Protein AF-A0A4S1FJW4-F1 (afdb_monomer_lite)

Radius of gyration: 19.99 Å; chains: 1; bounding box: 38×35×55 Å

Structure (mmCIF, N/CA/C/O backbone):
data_AF-A0A4S1FJW4-F1
#
_entry.id   AF-A0A4S1FJW4-F1
#
loop_
_atom_site.group_PDB
_atom_site.id
_atom_site.type_symbol
_atom_site.label_atom_id
_atom_site.label_alt_id
_atom_site.label_comp_id
_atom_site.label_asym_id
_atom_site.label_entity_id
_atom_site.label_seq_id
_atom_site.pdbx_PDB_ins_code
_atom_site.Cartn_x
_atom_site.Cartn_y
_atom_site.Cartn_z
_atom_site.occupancy
_atom_site.B_iso_or_equiv
_atom_site.auth_seq_id
_atom_site.auth_comp_id
_atom_site.auth_asym_id
_atom_site.auth_atom_id
_atom_site.pdbx_PDB_model_num
ATOM 1 N N . GLY A 1 1 ? 19.553 -17.875 -21.634 1.00 71.88 1 GLY A N 1
ATOM 2 C CA . GLY A 1 1 ? 18.703 -16.697 -21.380 1.00 71.88 1 GLY A CA 1
ATOM 3 C C .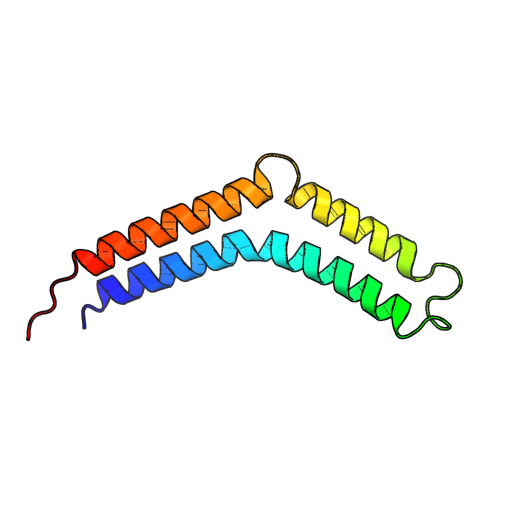 GLY A 1 1 ? 19.591 -15.487 -21.207 1.00 71.88 1 GLY A C 1
ATOM 4 O O . GLY A 1 1 ? 20.722 -15.659 -20.769 1.00 71.88 1 GLY A O 1
ATOM 5 N N . ASP A 1 2 ? 19.113 -14.304 -21.581 1.00 86.06 2 ASP A N 1
ATOM 6 C CA . ASP A 1 2 ? 19.852 -13.047 -21.416 1.00 86.06 2 ASP A CA 1
ATOM 7 C C . ASP A 1 2 ? 19.833 -12.618 -19.935 1.00 86.06 2 ASP A C 1
ATOM 9 O O . ASP A 1 2 ? 18.831 -12.130 -19.414 1.00 86.06 2 ASP A O 1
ATOM 13 N N . GLU A 1 3 ? 20.931 -12.892 -19.229 1.00 89.50 3 GLU A N 1
ATOM 14 C CA . GLU A 1 3 ? 21.070 -12.648 -17.788 1.00 89.50 3 GLU A CA 1
ATOM 15 C C . GLU A 1 3 ? 20.999 -11.144 -17.424 1.00 89.50 3 GLU A C 1
ATOM 17 O O . GLU A 1 3 ? 20.229 -10.801 -16.520 1.00 89.50 3 GLU A O 1
ATOM 22 N N . PRO A 1 4 ? 21.702 -10.223 -18.124 1.00 89.69 4 PRO A N 1
ATOM 23 C CA . PRO A 1 4 ? 21.528 -8.778 -17.932 1.00 89.69 4 PRO A CA 1
ATOM 24 C C . PRO A 1 4 ? 20.089 -8.282 -18.110 1.00 89.69 4 PRO A C 1
ATOM 26 O O . PRO A 1 4 ? 19.619 -7.458 -17.315 1.00 89.69 4 PRO A O 1
ATOM 29 N N . PHE A 1 5 ? 19.381 -8.785 -19.125 1.00 87.69 5 PHE A N 1
ATOM 30 C CA . PHE A 1 5 ? 17.972 -8.460 -19.339 1.00 87.69 5 PHE A CA 1
ATOM 31 C C . PHE A 1 5 ? 17.125 -8.892 -18.138 1.00 87.69 5 PHE A C 1
ATOM 33 O O . PHE A 1 5 ? 16.410 -8.078 -17.553 1.00 87.69 5 PHE A O 1
ATOM 40 N N . CYS A 1 6 ? 17.264 -10.150 -17.709 1.00 88.44 6 CYS A N 1
ATOM 41 C CA . CYS A 1 6 ? 16.529 -10.695 -16.567 1.00 88.44 6 CYS A CA 1
ATOM 42 C C . CYS A 1 6 ? 16.780 -9.907 -15.273 1.00 88.44 6 CYS A C 1
ATOM 44 O O . CYS A 1 6 ? 15.846 -9.658 -14.512 1.00 88.44 6 CYS A O 1
ATOM 46 N N . GLN A 1 7 ? 18.024 -9.503 -15.007 1.00 92.50 7 GLN A N 1
ATOM 47 C CA . GLN A 1 7 ? 18.352 -8.688 -13.833 1.00 92.50 7 GLN A CA 1
ATOM 48 C C . GLN A 1 7 ? 17.686 -7.311 -13.898 1.00 92.50 7 GLN A C 1
ATOM 50 O O . GLN A 1 7 ? 17.096 -6.870 -12.912 1.00 92.50 7 GLN A O 1
ATOM 55 N N . THR A 1 8 ? 17.732 -6.665 -15.063 1.00 88.69 8 THR A N 1
ATOM 56 C CA . THR A 1 8 ? 17.136 -5.339 -15.273 1.00 88.69 8 THR A CA 1
ATOM 57 C C . THR A 1 8 ? 15.618 -5.370 -15.095 1.00 88.69 8 THR A C 1
ATOM 59 O O . THR A 1 8 ? 15.066 -4.546 -14.363 1.00 88.69 8 THR A O 1
ATOM 62 N N . GLU A 1 9 ? 14.941 -6.356 -15.687 1.00 89.94 9 GLU A N 1
ATOM 63 C CA . GLU A 1 9 ? 13.494 -6.527 -15.518 1.00 89.94 9 GLU A CA 1
ATOM 64 C C . GLU A 1 9 ? 13.125 -6.843 -14.063 1.00 89.94 9 GLU A C 1
ATOM 66 O O . GLU A 1 9 ? 12.184 -6.264 -13.522 1.00 89.94 9 GLU A O 1
ATOM 71 N N . ASN A 1 10 ? 13.900 -7.689 -13.379 1.00 91.62 10 ASN A N 1
ATOM 72 C CA . ASN A 1 10 ? 13.675 -7.984 -11.963 1.00 91.62 10 ASN A CA 1
ATOM 73 C C . ASN A 1 10 ? 13.788 -6.740 -11.072 1.00 91.62 10 ASN A C 1
ATOM 75 O O . ASN A 1 10 ? 12.981 -6.572 -10.156 1.00 91.62 10 ASN A O 1
ATOM 79 N N . GLU A 1 11 ? 14.753 -5.856 -11.326 1.00 91.19 11 GLU A N 1
ATOM 80 C CA . GLU A 1 11 ? 14.847 -4.587 -10.599 1.00 91.19 11 GLU A CA 1
ATOM 81 C C . GLU A 1 11 ? 13.667 -3.659 -10.906 1.00 91.19 11 GLU A C 1
ATOM 83 O O . GLU A 1 11 ? 13.118 -3.048 -9.986 1.00 91.19 11 GLU A O 1
ATOM 88 N N . CYS A 1 12 ? 13.198 -3.619 -12.156 1.00 88.25 12 CYS A N 1
ATOM 89 C CA . CYS A 1 12 ? 11.987 -2.883 -12.520 1.00 88.25 12 CYS A CA 1
ATOM 90 C C . CYS A 1 12 ? 10.769 -3.372 -11.714 1.00 88.25 12 CYS A C 1
ATOM 92 O O . CYS A 1 12 ? 10.066 -2.570 -11.093 1.00 88.25 12 CYS A O 1
ATOM 94 N N . TYR A 1 13 ? 10.564 -4.689 -11.609 1.00 89.00 13 TYR A N 1
ATOM 95 C CA . TYR A 1 13 ? 9.467 -5.255 -10.815 1.00 89.00 13 TYR A CA 1
ATOM 96 C C . TYR A 1 13 ? 9.575 -4.936 -9.320 1.00 89.00 13 TYR A C 1
ATOM 98 O O . TYR A 1 13 ? 8.558 -4.665 -8.669 1.00 89.00 13 TYR A O 1
ATOM 106 N N . LYS A 1 14 ? 10.790 -4.925 -8.759 1.00 91.00 14 LYS A N 1
ATOM 107 C CA . LYS A 1 14 ? 11.014 -4.513 -7.364 1.00 91.00 14 LYS A CA 1
ATOM 108 C C . LYS A 1 14 ? 10.649 -3.048 -7.148 1.00 91.00 14 LYS A C 1
ATOM 110 O O . LYS A 1 14 ? 9.985 -2.733 -6.163 1.00 91.00 14 LYS A O 1
ATOM 115 N N . GLN A 1 15 ? 11.028 -2.166 -8.072 1.00 87.38 15 GLN A N 1
ATOM 116 C CA . GLN A 1 15 ? 10.697 -0.741 -8.006 1.00 87.38 15 GLN A CA 1
ATOM 117 C C . GLN A 1 15 ? 9.185 -0.507 -8.086 1.00 87.38 15 GLN A C 1
ATOM 119 O O . GLN A 1 15 ? 8.633 0.203 -7.247 1.00 87.38 15 GLN A O 1
ATOM 124 N N . VAL A 1 16 ? 8.496 -1.166 -9.023 1.00 87.44 16 VAL A N 1
ATOM 125 C CA . VAL A 1 16 ? 7.027 -1.119 -9.127 1.00 87.44 16 VAL A CA 1
ATOM 126 C C . VAL A 1 16 ? 6.367 -1.600 -7.834 1.00 87.44 16 VAL A C 1
ATOM 128 O O . VAL A 1 16 ? 5.456 -0.955 -7.315 1.00 87.44 16 VAL A O 1
ATOM 131 N N . SER A 1 17 ? 6.861 -2.704 -7.273 1.00 88.31 17 SER A N 1
ATOM 132 C CA . SER A 1 17 ? 6.354 -3.239 -6.007 1.00 88.31 17 SER A CA 1
ATOM 133 C C . SER A 1 17 ? 6.542 -2.248 -4.857 1.00 88.31 17 SER A C 1
ATOM 135 O O . SER A 1 17 ? 5.623 -2.049 -4.065 1.00 88.31 17 SER A O 1
ATOM 137 N N . ALA A 1 18 ? 7.699 -1.586 -4.785 1.00 88.06 18 ALA A N 1
ATOM 138 C CA . ALA A 1 18 ? 7.993 -0.590 -3.761 1.00 88.06 18 ALA A CA 1
ATOM 139 C C . ALA A 1 18 ? 7.091 0.652 -3.870 1.00 88.06 18 ALA A C 1
ATOM 141 O O . ALA A 1 18 ? 6.617 1.145 -2.847 1.00 88.06 18 ALA A O 1
ATOM 142 N N . LEU A 1 19 ? 6.800 1.119 -5.091 1.00 84.38 19 LEU A N 1
ATOM 143 C CA . LEU A 1 19 ? 5.893 2.251 -5.329 1.00 84.38 19 LEU A CA 1
ATOM 144 C C . LEU A 1 19 ? 4.480 1.980 -4.797 1.00 84.38 19 LEU A C 1
ATOM 146 O O . LEU A 1 19 ? 3.851 2.862 -4.215 1.00 84.38 19 LEU A O 1
ATOM 150 N N . LEU A 1 20 ? 3.986 0.755 -4.976 1.00 88.00 20 LEU A N 1
ATOM 151 C CA . LEU A 1 20 ? 2.629 0.373 -4.583 1.00 88.00 20 LEU A CA 1
ATOM 152 C C . LEU A 1 20 ? 2.518 -0.073 -3.119 1.00 88.00 20 LEU A C 1
ATOM 154 O O . LEU A 1 20 ? 1.413 -0.088 -2.571 1.00 88.00 20 LEU A O 1
ATOM 158 N N . ALA A 1 21 ? 3.632 -0.443 -2.481 1.00 89.56 21 ALA A N 1
ATOM 159 C CA . ALA A 1 21 ? 3.636 -1.022 -1.140 1.00 89.56 21 ALA A CA 1
ATOM 16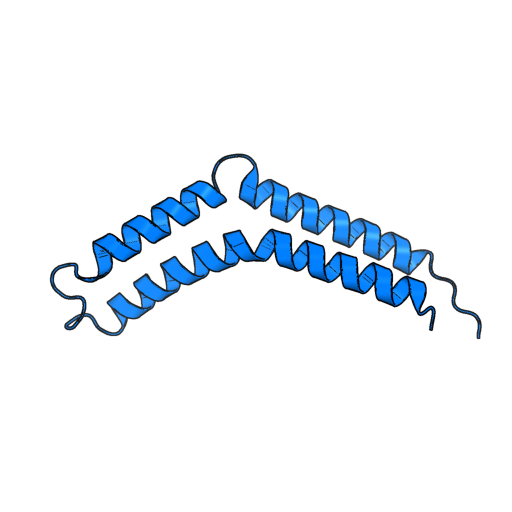0 C C . ALA A 1 21 ? 3.015 -0.087 -0.094 1.00 89.56 21 ALA A C 1
ATOM 162 O O . ALA A 1 21 ? 2.115 -0.506 0.628 1.00 89.56 21 ALA A O 1
ATOM 163 N N . GLY A 1 22 ? 3.433 1.182 -0.059 1.00 88.25 22 GLY A N 1
ATOM 164 C CA . GLY A 1 22 ? 2.972 2.148 0.946 1.00 88.25 22 GLY A CA 1
ATOM 165 C C . GLY A 1 22 ? 1.450 2.365 0.944 1.00 88.25 22 GLY A C 1
ATOM 166 O O . GLY A 1 22 ? 0.811 2.159 1.977 1.00 88.25 22 GLY A O 1
ATOM 167 N N . PRO A 1 23 ? 0.833 2.744 -0.190 1.00 87.75 23 PRO A N 1
ATOM 168 C CA . PRO A 1 23 ? -0.619 2.920 -0.261 1.00 87.75 23 PRO A CA 1
ATOM 169 C C . PRO A 1 23 ? -1.417 1.632 0.007 1.00 87.75 23 PRO A C 1
ATOM 171 O O . PRO A 1 23 ? -2.458 1.660 0.673 1.00 87.75 23 PRO A O 1
ATOM 174 N N . ARG A 1 24 ? -0.917 0.482 -0.471 1.00 90.88 24 ARG A N 1
ATOM 175 C CA . ARG A 1 24 ? -1.554 -0.820 -0.235 1.00 90.88 24 ARG A CA 1
ATOM 176 C C . ARG A 1 24 ? -1.527 -1.197 1.243 1.00 90.88 24 ARG A C 1
ATOM 178 O O . ARG A 1 24 ? -2.542 -1.641 1.773 1.00 90.88 24 ARG A O 1
ATOM 185 N N . GLU A 1 25 ? -0.390 -1.007 1.902 1.00 94.00 25 GLU A N 1
ATOM 186 C CA . GLU A 1 25 ? -0.227 -1.256 3.333 1.00 94.00 25 GLU A CA 1
ATOM 187 C C . GLU A 1 25 ? -1.152 -0.359 4.158 1.00 94.00 25 GLU A C 1
ATOM 189 O O . GLU A 1 25 ? -1.882 -0.857 5.013 1.00 94.00 25 GLU A O 1
ATOM 194 N N . ALA A 1 26 ? -1.192 0.943 3.863 1.00 93.50 26 ALA A N 1
ATOM 195 C CA . ALA A 1 26 ? -2.044 1.883 4.585 1.00 93.50 26 ALA A CA 1
ATOM 196 C C . ALA A 1 26 ? -3.528 1.492 4.520 1.00 93.50 26 ALA A C 1
ATOM 198 O O . ALA A 1 26 ? -4.227 1.536 5.531 1.00 93.50 26 ALA A O 1
ATOM 199 N N . THR A 1 27 ? -3.988 1.036 3.353 1.00 93.19 27 THR A N 1
ATOM 200 C CA . THR A 1 27 ? -5.350 0.516 3.183 1.00 93.19 27 THR A CA 1
ATOM 201 C C . THR A 1 27 ? -5.567 -0.786 3.951 1.00 93.19 27 THR A C 1
ATOM 203 O O . THR A 1 27 ? -6.534 -0.902 4.704 1.00 93.19 27 THR A O 1
ATOM 206 N N . ALA A 1 28 ? -4.637 -1.737 3.840 1.00 96.38 28 ALA A N 1
ATOM 207 C CA . ALA A 1 28 ? -4.737 -3.021 4.527 1.00 96.38 28 ALA A CA 1
ATOM 208 C C . ALA A 1 28 ? -4.765 -2.879 6.060 1.00 96.38 28 ALA A C 1
ATOM 210 O O . ALA A 1 28 ? -5.440 -3.658 6.736 1.00 96.38 28 ALA A O 1
ATOM 211 N N . LEU A 1 29 ? -4.057 -1.896 6.624 1.00 97.38 29 LEU A N 1
ATOM 212 C CA . LEU A 1 29 ? -4.052 -1.626 8.063 1.00 97.38 29 LEU A CA 1
ATOM 213 C C . LEU A 1 29 ? -5.410 -1.113 8.559 1.00 97.38 29 LEU A C 1
ATOM 215 O O . LEU A 1 29 ? -5.904 -1.621 9.566 1.00 97.38 29 LEU A O 1
ATOM 219 N N . VAL A 1 30 ? -6.040 -0.176 7.840 1.00 97.50 30 VAL A N 1
ATOM 220 C CA . VAL A 1 30 ? -7.398 0.305 8.164 1.00 97.50 30 VAL A CA 1
ATOM 221 C C . VAL A 1 30 ? -8.390 -0.858 8.130 1.00 97.50 30 VAL A C 1
ATOM 223 O O . VAL A 1 30 ? -9.078 -1.113 9.116 1.00 97.50 30 VAL A O 1
ATOM 226 N N . GLU A 1 31 ? -8.390 -1.638 7.045 1.00 97.94 31 GLU A N 1
ATOM 227 C CA . GLU A 1 31 ? -9.266 -2.808 6.908 1.00 97.94 31 GLU A CA 1
ATOM 228 C C . GLU A 1 31 ? -9.026 -3.863 7.993 1.00 97.94 31 GLU A C 1
ATOM 230 O O . GLU A 1 31 ? -9.944 -4.583 8.384 1.00 97.94 31 GLU A O 1
ATOM 235 N N . THR A 1 32 ? -7.785 -4.005 8.460 1.00 97.56 32 THR A N 1
ATOM 236 C CA . THR A 1 32 ? -7.436 -4.963 9.514 1.00 97.56 32 THR A CA 1
ATOM 237 C C . THR A 1 32 ? -7.982 -4.520 10.864 1.00 97.56 32 THR A C 1
ATOM 239 O O . THR A 1 32 ? -8.531 -5.355 11.579 1.00 97.56 32 THR A O 1
ATOM 242 N N . VAL A 1 33 ? -7.890 -3.230 11.201 1.00 96.81 33 VAL A N 1
ATOM 243 C CA . VAL A 1 33 ? -8.501 -2.693 12.426 1.00 96.81 33 VAL A CA 1
ATOM 244 C C . VAL A 1 33 ? -10.022 -2.808 12.369 1.00 96.81 33 VAL A C 1
ATOM 246 O O . VAL A 1 33 ? -10.621 -3.276 13.336 1.00 96.81 33 VAL A O 1
ATOM 249 N N . ASP A 1 34 ? -10.635 -2.494 11.227 1.00 96.56 34 ASP A N 1
ATOM 250 C CA . ASP A 1 34 ? -12.082 -2.643 11.032 1.00 96.56 34 ASP A CA 1
ATOM 251 C C . ASP A 1 34 ? -12.517 -4.111 11.190 1.00 96.56 34 ASP A C 1
ATOM 253 O O . ASP A 1 34 ? -13.478 -4.416 11.897 1.00 96.56 34 ASP A O 1
ATOM 257 N N . ARG A 1 35 ? -11.776 -5.058 10.597 1.00 96.75 35 ARG A N 1
ATOM 258 C CA . ARG A 1 35 ? -12.025 -6.498 10.785 1.00 96.75 35 ARG A CA 1
ATOM 259 C C . ARG A 1 35 ? -11.831 -6.943 12.234 1.00 96.75 35 ARG A C 1
ATOM 261 O O . ARG A 1 35 ? -12.611 -7.766 12.705 1.00 96.75 35 ARG A O 1
ATOM 268 N N . LEU A 1 36 ? -10.827 -6.417 12.936 1.00 95.62 36 LEU A N 1
ATOM 269 C CA . LEU A 1 36 ? -10.562 -6.750 14.336 1.00 95.62 36 LEU A CA 1
ATOM 270 C C . LEU A 1 36 ? -11.696 -6.267 15.249 1.00 95.62 36 LEU A C 1
ATOM 272 O O . LEU A 1 36 ? -12.196 -7.055 16.047 1.00 95.62 36 LEU A O 1
ATOM 276 N N . ALA A 1 37 ? -12.138 -5.016 15.095 1.00 95.38 37 ALA A N 1
ATOM 277 C CA . ALA A 1 37 ? -13.260 -4.463 15.852 1.00 95.38 37 ALA A CA 1
ATOM 278 C C . ALA A 1 37 ? -14.547 -5.275 15.627 1.00 95.38 37 ALA A C 1
ATOM 280 O O . ALA A 1 37 ? -15.262 -5.601 16.571 1.00 95.38 37 ALA A O 1
ATOM 281 N N . ASN A 1 38 ? -14.801 -5.678 14.378 1.00 94.94 38 ASN A N 1
ATOM 282 C CA . ASN A 1 38 ? -15.961 -6.500 14.035 1.00 94.94 38 ASN A CA 1
ATOM 283 C C . ASN A 1 38 ? -15.885 -7.927 14.604 1.00 94.94 38 ASN A C 1
ATOM 285 O O . ASN A 1 38 ? -16.912 -8.496 14.966 1.00 94.94 38 ASN A O 1
ATOM 289 N N . ALA A 1 39 ? -14.690 -8.520 14.671 1.00 96.75 39 ALA A N 1
ATOM 290 C CA . ALA A 1 39 ? -14.498 -9.877 15.183 1.00 96.75 39 ALA A CA 1
ATOM 291 C C . ALA A 1 39 ? -14.526 -9.957 16.720 1.00 96.75 39 ALA A C 1
ATOM 293 O O . ALA A 1 39 ? -14.844 -11.013 17.265 1.00 96.75 39 ALA A O 1
ATOM 294 N N . PHE A 1 40 ? -14.205 -8.859 17.411 1.00 94.69 40 PHE A N 1
ATOM 295 C CA . PHE A 1 40 ? -14.047 -8.808 18.868 1.00 94.69 40 PHE A CA 1
ATOM 296 C C . PHE A 1 40 ? -14.794 -7.613 19.493 1.00 94.69 40 PHE A C 1
ATOM 298 O O . PHE A 1 40 ? -14.173 -6.769 20.145 1.00 94.69 40 PHE A O 1
ATOM 305 N N . PRO A 1 41 ? -16.127 -7.524 19.321 1.00 92.94 41 PRO A N 1
ATOM 306 C CA . PRO A 1 41 ? -16.902 -6.333 19.673 1.00 92.94 41 PRO A CA 1
ATOM 307 C C . PRO A 1 41 ? -16.913 -6.022 21.176 1.00 92.94 41 PRO A C 1
ATOM 309 O O . PRO A 1 41 ? -16.999 -4.858 21.558 1.00 92.94 41 PRO A O 1
ATOM 312 N N . GLU A 1 42 ? -16.807 -7.037 22.038 1.00 93.19 42 GLU A N 1
ATOM 313 C CA . GLU A 1 42 ? -16.720 -6.851 23.493 1.00 93.19 42 GLU A CA 1
ATOM 314 C C . GLU A 1 42 ? -15.363 -6.268 23.905 1.00 93.19 42 GLU A C 1
ATOM 316 O O . GLU A 1 42 ? -15.283 -5.437 24.806 1.00 93.19 42 GLU A O 1
ATOM 321 N N . GLN A 1 43 ? -14.291 -6.684 23.229 1.00 90.62 43 GLN A N 1
ATOM 322 C CA . GLN A 1 43 ? -12.921 -6.257 23.510 1.00 90.62 43 GLN A CA 1
ATOM 323 C C . GLN A 1 43 ? -12.617 -4.884 22.902 1.00 90.62 43 GLN A C 1
ATOM 325 O O . GLN A 1 43 ? -11.797 -4.145 23.440 1.00 90.62 43 GLN A O 1
ATOM 330 N N . SER A 1 44 ? -13.283 -4.527 21.802 1.00 86.44 44 SER A N 1
ATOM 331 C CA . SER A 1 44 ? -13.241 -3.184 21.217 1.00 86.44 44 SER A CA 1
ATOM 332 C C . SER A 1 44 ? -14.336 -2.255 21.752 1.00 86.44 44 SER A C 1
ATOM 334 O O . SER A 1 44 ? -14.468 -1.126 21.271 1.00 86.44 44 SER A O 1
ATOM 336 N N . ALA A 1 45 ? -15.137 -2.704 22.724 1.00 78.94 45 ALA A N 1
ATOM 337 C CA . ALA A 1 45 ? -16.206 -1.904 23.306 1.00 78.94 45 ALA A CA 1
ATOM 338 C C . ALA A 1 45 ? -15.661 -0.596 23.902 1.00 78.94 45 ALA A C 1
ATOM 340 O O . ALA A 1 45 ? -14.547 -0.531 24.422 1.00 78.94 45 ALA A O 1
ATOM 341 N N . GLY A 1 46 ? -16.459 0.469 23.820 1.00 84.81 46 GLY A N 1
ATOM 342 C CA . GLY A 1 46 ? -16.060 1.791 24.310 1.00 84.81 46 GLY A CA 1
ATOM 343 C C . GLY A 1 46 ? -15.045 2.523 23.425 1.00 84.81 46 GLY A C 1
ATOM 344 O O . GLY A 1 46 ? -14.447 3.488 23.890 1.00 84.81 46 GLY A O 1
ATOM 345 N N . GLY A 1 47 ? -14.850 2.086 22.175 1.00 86.31 47 GLY A N 1
ATOM 346 C CA . GLY A 1 47 ? -14.028 2.807 21.197 1.00 86.31 47 GLY A CA 1
ATOM 347 C C . GLY A 1 47 ? -12.522 2.617 21.381 1.00 86.31 47 GLY A C 1
ATOM 348 O O . GLY A 1 47 ? -11.729 3.447 20.945 1.00 86.31 47 GLY A O 1
ATOM 349 N N . GLY A 1 48 ? -12.089 1.526 22.025 1.00 89.12 48 GLY A N 1
ATOM 350 C CA . GLY A 1 48 ? -10.670 1.279 22.324 1.00 89.12 48 GLY A CA 1
ATOM 351 C C . GLY A 1 48 ? -9.747 1.233 21.094 1.00 89.12 48 GLY A C 1
ATOM 352 O O . GLY A 1 48 ? -8.539 1.421 21.227 1.00 89.12 48 GLY A O 1
ATOM 353 N N . LEU A 1 49 ? -10.304 1.018 19.897 1.00 93.69 49 LEU A N 1
ATOM 354 C CA . LEU A 1 49 ? -9.573 1.024 18.626 1.00 93.69 49 LEU A CA 1
ATOM 355 C C . LEU A 1 49 ? -9.734 2.327 17.826 1.00 93.69 49 LEU A C 1
ATOM 357 O O . LEU A 1 49 ? -9.004 2.514 16.852 1.00 93.69 49 LEU A O 1
ATOM 361 N N . ASP A 1 50 ? -10.620 3.239 18.230 1.00 94.38 50 ASP A N 1
ATOM 362 C CA . ASP A 1 50 ? -11.006 4.405 17.425 1.00 94.38 50 ASP A CA 1
ATOM 363 C C . ASP A 1 50 ? -9.814 5.333 17.177 1.00 94.38 50 ASP A C 1
ATOM 365 O O . ASP A 1 50 ? -9.522 5.685 16.039 1.00 94.38 50 ASP A O 1
ATOM 369 N N . ALA A 1 51 ? -9.027 5.629 18.215 1.00 95.06 51 ALA A N 1
ATOM 370 C CA . ALA A 1 51 ? -7.839 6.474 18.077 1.00 95.06 51 ALA A CA 1
ATOM 371 C C . ALA A 1 51 ? -6.778 5.869 17.134 1.00 95.06 51 ALA A C 1
ATOM 373 O O . ALA A 1 51 ? -6.096 6.592 16.403 1.00 95.06 51 ALA A O 1
ATOM 374 N N . VAL A 1 52 ? -6.633 4.539 17.136 1.00 95.56 52 VAL A N 1
ATOM 375 C CA . VAL A 1 52 ? -5.720 3.832 16.224 1.00 95.56 52 VAL A CA 1
ATOM 376 C C . VAL A 1 52 ? -6.259 3.905 14.801 1.00 95.56 52 VAL A C 1
ATOM 378 O O . VAL A 1 52 ? -5.518 4.246 13.878 1.00 95.56 52 VAL A O 1
ATOM 381 N N . ARG A 1 53 ? -7.555 3.635 14.628 1.00 96.81 53 ARG A N 1
ATOM 382 C CA . ARG A 1 53 ? -8.245 3.713 13.344 1.00 96.81 53 ARG A CA 1
ATOM 383 C C . ARG A 1 53 ? -8.127 5.107 12.733 1.00 96.81 53 ARG A C 1
ATOM 385 O O . ARG A 1 53 ? -7.701 5.220 11.589 1.00 96.81 53 ARG A O 1
ATOM 392 N N . ASP A 1 54 ? -8.420 6.154 13.495 1.00 97.56 54 ASP A N 1
ATOM 393 C CA . ASP A 1 54 ? -8.349 7.544 13.040 1.00 97.56 54 ASP A CA 1
ATOM 394 C C . ASP A 1 54 ? -6.939 7.912 12.578 1.00 97.56 54 ASP A C 1
ATOM 396 O O . ASP A 1 54 ? -6.757 8.557 11.542 1.00 97.56 54 ASP A O 1
ATOM 400 N N . ARG A 1 55 ? -5.912 7.444 13.298 1.00 97.25 55 ARG A N 1
ATOM 401 C CA . ARG A 1 55 ? -4.522 7.671 12.899 1.00 97.25 55 ARG A CA 1
ATOM 402 C C . ARG A 1 55 ? -4.167 6.949 11.599 1.00 97.25 55 ARG A C 1
ATOM 404 O O . ARG A 1 55 ? -3.464 7.525 10.768 1.00 97.25 55 ARG A O 1
ATOM 411 N N . LEU A 1 56 ? -4.642 5.717 11.414 1.00 97.25 56 LEU A N 1
ATOM 412 C CA . LEU A 1 56 ? -4.434 4.949 10.183 1.00 97.25 56 LEU A CA 1
ATOM 413 C C . LEU A 1 56 ? -5.180 5.564 8.995 1.00 97.25 56 LEU A C 1
ATOM 415 O O . LEU A 1 56 ? -4.606 5.671 7.915 1.00 97.25 56 LEU A O 1
ATOM 419 N N . VAL A 1 57 ? -6.411 6.035 9.202 1.00 96.56 57 VAL A N 1
ATOM 420 C CA . VAL A 1 57 ? -7.206 6.742 8.188 1.00 96.56 57 VAL A CA 1
ATOM 421 C C . VAL A 1 57 ? -6.524 8.046 7.780 1.00 96.56 57 VAL A C 1
ATOM 423 O O . VAL A 1 57 ? -6.396 8.321 6.589 1.00 96.56 57 VAL A O 1
ATOM 426 N N . LEU A 1 58 ? -6.007 8.825 8.735 1.00 95.00 58 LEU A N 1
ATOM 427 C CA . LEU A 1 58 ? -5.234 10.028 8.423 1.00 95.00 58 LEU A CA 1
ATOM 428 C C . LEU A 1 58 ? -3.991 9.691 7.590 1.00 95.00 58 LEU A C 1
ATOM 430 O O . LEU A 1 58 ? -3.738 10.335 6.574 1.00 95.00 58 LEU A O 1
ATOM 434 N N . ARG A 1 59 ? -3.244 8.648 7.972 1.00 92.19 59 ARG A N 1
ATOM 435 C CA . ARG A 1 59 ? -2.064 8.202 7.221 1.00 92.19 59 ARG A CA 1
ATOM 436 C C . ARG A 1 59 ? -2.417 7.732 5.808 1.00 92.19 59 ARG A C 1
ATOM 438 O O . ARG A 1 59 ? -1.688 8.031 4.864 1.00 92.19 59 ARG A O 1
ATOM 445 N N . GLN A 1 60 ? -3.519 7.003 5.657 1.00 92.81 60 GLN A N 1
ATOM 446 C CA . GLN A 1 60 ? -4.035 6.586 4.357 1.00 92.81 60 GLN A CA 1
ATOM 447 C C . GLN A 1 60 ? -4.382 7.810 3.507 1.00 92.81 60 GLN A C 1
ATOM 449 O O . GLN A 1 60 ? -3.954 7.892 2.359 1.00 92.81 60 GLN A O 1
ATOM 454 N N . HIS A 1 61 ? -5.082 8.791 4.078 1.00 91.12 61 HIS A N 1
ATOM 455 C CA . HIS A 1 61 ? -5.383 10.039 3.390 1.00 91.12 61 HIS A CA 1
ATOM 456 C C . HIS A 1 61 ? -4.125 10.788 2.969 1.00 91.12 61 HIS A C 1
ATOM 458 O O . HIS A 1 61 ? -4.080 11.240 1.839 1.00 91.12 61 HIS A O 1
ATOM 464 N N . GLU A 1 62 ? -3.093 10.887 3.804 1.00 88.94 62 GLU A N 1
ATOM 465 C CA . GLU A 1 62 ? -1.822 11.520 3.425 1.00 88.94 62 GLU A CA 1
ATOM 466 C C . GLU A 1 62 ? -1.142 10.816 2.242 1.00 88.94 62 GLU A C 1
ATOM 468 O O . GLU A 1 62 ? -0.574 11.476 1.376 1.00 88.94 62 GLU A O 1
ATOM 473 N N . LEU A 1 63 ? -1.197 9.482 2.193 1.00 85.62 63 LEU A N 1
ATOM 474 C CA . LEU A 1 63 ? -0.616 8.687 1.107 1.00 85.62 63 LEU A CA 1
ATOM 475 C C . LEU A 1 63 ? -1.451 8.721 -0.177 1.00 85.62 63 LEU A C 1
ATOM 477 O O . LEU A 1 63 ? -0.907 8.584 -1.271 1.00 85.62 63 LEU A O 1
ATOM 481 N N . HIS A 1 64 ? -2.766 8.885 -0.044 1.00 83.56 64 HIS A N 1
ATOM 482 C CA . HIS A 1 64 ? -3.693 8.995 -1.167 1.00 83.56 64 HIS A CA 1
ATOM 483 C C . HIS A 1 64 ? -3.882 10.445 -1.636 1.00 83.56 64 HIS A C 1
ATOM 485 O O . HIS A 1 64 ? -4.339 10.660 -2.754 1.00 83.56 64 HIS A O 1
ATOM 491 N N . ALA A 1 65 ? -3.556 11.438 -0.806 1.00 75.81 65 ALA A N 1
ATOM 492 C CA . ALA A 1 65 ? -3.725 12.848 -1.119 1.00 75.81 65 ALA A CA 1
ATOM 493 C C . ALA A 1 65 ? -2.764 13.296 -2.226 1.00 75.81 65 ALA A C 1
ATOM 495 O O . ALA A 1 65 ? -1.606 12.878 -2.311 1.00 75.81 65 ALA A O 1
ATOM 496 N N . GLY A 1 66 ? -3.256 14.206 -3.067 1.00 66.38 66 GLY A N 1
ATOM 497 C CA . GLY A 1 66 ? -2.516 14.703 -4.221 1.00 66.38 66 GLY A CA 1
ATOM 498 C C . GLY A 1 66 ? -2.278 13.604 -5.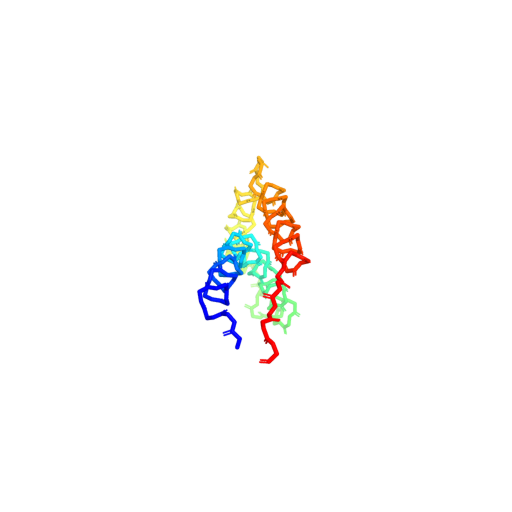266 1.00 66.38 66 GLY A C 1
ATOM 499 O O . GLY A 1 66 ? -3.079 12.681 -5.381 1.00 66.38 66 GLY A O 1
ATOM 500 N N . PRO A 1 67 ? -1.191 13.675 -6.046 1.00 64.81 67 PRO A N 1
ATOM 501 C CA . PRO A 1 67 ? -0.892 12.656 -7.042 1.00 64.81 67 PRO A CA 1
ATOM 502 C C . PRO A 1 67 ? -0.450 11.309 -6.436 1.00 64.81 67 PRO A C 1
ATOM 504 O O . PRO A 1 67 ? -0.207 10.400 -7.202 1.00 64.81 67 PRO A O 1
ATOM 507 N N . GLY A 1 68 ? -0.319 11.129 -5.115 1.00 73.25 68 GLY A N 1
ATOM 508 C CA . GLY A 1 68 ? 0.402 9.999 -4.500 1.00 73.25 68 GLY A CA 1
ATOM 509 C C . GLY A 1 68 ? 0.024 8.596 -5.002 1.00 73.25 68 GLY A C 1
ATOM 510 O O . GLY A 1 68 ? 0.866 7.904 -5.576 1.00 73.25 68 GLY A O 1
ATOM 511 N N . LEU A 1 69 ? -1.233 8.176 -4.820 1.00 78.94 69 LEU A N 1
ATOM 512 C CA . LEU A 1 69 ? -1.687 6.848 -5.256 1.00 78.94 69 LEU A CA 1
ATOM 513 C C . LEU A 1 69 ? -1.856 6.768 -6.778 1.00 78.94 69 LEU A C 1
ATOM 515 O O . LEU A 1 69 ? -1.332 5.849 -7.404 1.00 78.94 69 LEU A O 1
ATOM 519 N N . ASP A 1 70 ? -2.545 7.736 -7.383 1.00 83.44 70 ASP A N 1
ATOM 520 C CA . ASP A 1 7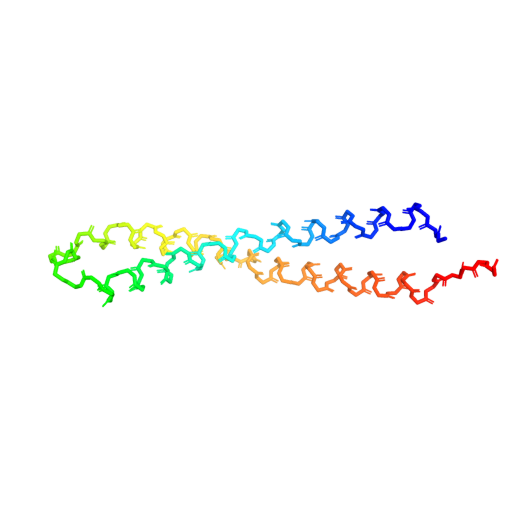0 ? -2.795 7.730 -8.827 1.00 83.44 70 ASP A CA 1
ATOM 521 C C . ASP A 1 70 ? -1.492 7.817 -9.632 1.00 83.44 70 ASP A C 1
ATOM 523 O O . ASP A 1 70 ? -1.341 7.141 -10.648 1.00 83.44 70 ASP A O 1
ATOM 527 N N . ALA A 1 71 ? -0.506 8.592 -9.183 1.00 82.50 71 ALA A N 1
ATOM 528 C CA . ALA A 1 71 ? 0.814 8.636 -9.803 1.00 82.50 71 ALA A CA 1
ATOM 529 C C . ALA A 1 71 ? 1.609 7.360 -9.544 1.00 82.50 71 ALA A C 1
ATOM 531 O O . ALA A 1 71 ? 2.287 6.917 -10.462 1.00 82.50 71 ALA A O 1
ATOM 532 N N . ALA A 1 72 ? 1.511 6.730 -8.366 1.00 83.12 72 ALA A N 1
ATOM 533 C CA . ALA A 1 72 ? 2.144 5.430 -8.131 1.00 83.12 72 ALA A CA 1
ATOM 534 C C . ALA A 1 72 ? 1.568 4.349 -9.063 1.00 83.12 72 ALA A C 1
ATOM 536 O O . ALA A 1 72 ? 2.328 3.591 -9.666 1.00 83.12 72 ALA A O 1
ATOM 537 N N . ILE A 1 73 ? 0.244 4.324 -9.254 1.00 87.31 73 ILE A N 1
ATOM 538 C CA . ILE A 1 73 ? -0.426 3.426 -10.204 1.00 87.31 73 ILE A CA 1
ATOM 539 C C . ILE A 1 73 ? -0.002 3.751 -11.639 1.00 87.31 73 ILE A C 1
ATOM 541 O O . ILE A 1 73 ? 0.400 2.853 -12.372 1.00 87.31 73 ILE A O 1
ATOM 545 N N . ASN A 1 74 ? -0.041 5.019 -12.052 1.00 89.50 74 ASN A N 1
ATOM 546 C CA . ASN A 1 74 ? 0.338 5.412 -13.411 1.00 89.50 74 ASN A CA 1
ATOM 547 C C . ASN A 1 74 ? 1.825 5.154 -13.706 1.00 89.50 74 ASN A C 1
ATOM 549 O O . ASN A 1 74 ? 2.161 4.730 -14.814 1.00 89.50 74 ASN A O 1
ATOM 553 N N . ALA A 1 75 ? 2.709 5.346 -12.724 1.00 87.44 75 ALA A N 1
ATOM 554 C CA . ALA A 1 75 ? 4.127 5.013 -12.824 1.00 87.44 75 ALA A CA 1
ATOM 555 C C . ALA A 1 75 ? 4.327 3.498 -12.957 1.00 87.44 75 ALA A C 1
ATOM 557 O O . ALA A 1 75 ? 5.046 3.058 -13.850 1.00 87.44 75 ALA A O 1
ATOM 558 N N . ALA A 1 76 ? 3.630 2.699 -12.143 1.00 88.50 76 ALA A N 1
ATOM 559 C CA . ALA A 1 76 ? 3.640 1.243 -12.251 1.00 88.50 76 ALA A CA 1
ATOM 560 C C . ALA A 1 76 ? 3.139 0.761 -13.622 1.00 88.50 76 ALA A C 1
ATOM 562 O O . ALA A 1 76 ? 3.779 -0.071 -14.260 1.00 88.50 76 ALA A O 1
ATOM 563 N N . VAL A 1 77 ? 2.026 1.314 -14.114 1.00 92.31 77 VAL A N 1
ATOM 564 C CA . VAL A 1 77 ? 1.468 0.988 -15.436 1.00 92.31 77 VAL A CA 1
ATOM 565 C C . VAL A 1 77 ? 2.448 1.343 -16.550 1.00 92.31 77 VAL A C 1
ATOM 567 O O . VAL A 1 77 ? 2.638 0.546 -17.466 1.00 92.31 77 VAL A O 1
ATOM 570 N N . THR A 1 78 ? 3.073 2.519 -16.478 1.00 93.50 78 THR A N 1
ATOM 571 C CA . THR A 1 78 ? 4.079 2.953 -17.457 1.00 93.50 78 THR A CA 1
ATOM 572 C C . THR A 1 78 ? 5.274 2.005 -17.462 1.00 93.50 78 THR A C 1
ATOM 574 O O . THR A 1 78 ? 5.606 1.468 -18.514 1.00 93.50 78 THR A O 1
ATOM 577 N N . ALA A 1 79 ? 5.835 1.698 -16.291 1.00 90.06 79 ALA A N 1
ATOM 578 C CA . ALA A 1 79 ? 6.959 0.774 -16.157 1.00 90.06 79 ALA A CA 1
ATOM 579 C C . ALA A 1 79 ? 6.635 -0.628 -16.707 1.00 90.06 79 ALA A C 1
ATOM 581 O O . ALA A 1 79 ? 7.438 -1.210 -17.436 1.00 90.06 79 ALA A O 1
ATOM 582 N N . CYS A 1 80 ? 5.435 -1.151 -16.432 1.00 89.25 80 CYS A N 1
ATOM 583 C CA . CYS A 1 80 ? 4.987 -2.434 -16.978 1.00 89.25 80 CYS A CA 1
ATOM 584 C C . CYS A 1 80 ? 4.844 -2.403 -18.507 1.00 89.25 80 CYS A C 1
ATOM 586 O O . CYS A 1 80 ? 5.221 -3.364 -19.172 1.00 89.25 80 CYS A O 1
ATOM 588 N N . ARG A 1 81 ? 4.311 -1.316 -19.081 1.00 92.88 81 ARG A N 1
ATOM 589 C CA . ARG A 1 81 ? 4.201 -1.163 -20.543 1.00 92.88 81 ARG A CA 1
ATOM 590 C C . ARG A 1 81 ? 5.574 -1.133 -21.205 1.00 92.88 81 ARG A C 1
ATOM 592 O O . ARG A 1 81 ? 5.780 -1.830 -22.191 1.00 92.88 81 ARG A O 1
ATOM 599 N N . GLU A 1 82 ? 6.515 -0.395 -20.630 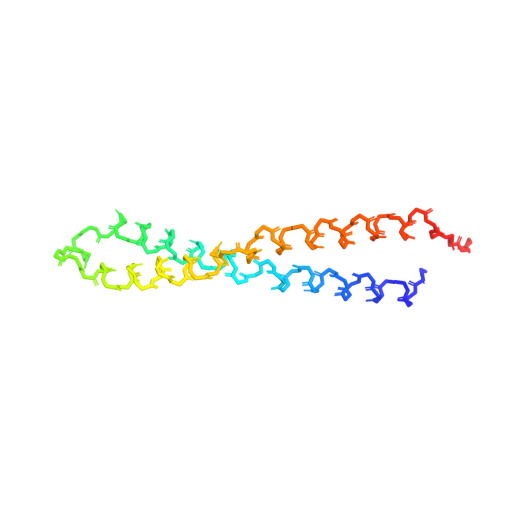1.00 91.69 82 GLU A N 1
ATOM 600 C CA . GLU A 1 82 ? 7.895 -0.364 -21.116 1.00 91.69 82 GLU A CA 1
ATOM 601 C C . GLU A 1 82 ? 8.567 -1.742 -21.018 1.00 91.69 82 GLU A C 1
ATOM 603 O O . GLU A 1 82 ? 9.266 -2.146 -21.944 1.00 91.69 82 GLU A O 1
ATOM 608 N N . GLY A 1 83 ? 8.331 -2.490 -19.935 1.00 88.06 83 GLY A N 1
ATOM 609 C CA . GLY A 1 83 ? 8.809 -3.870 -19.797 1.00 88.06 83 GLY A CA 1
ATOM 610 C C . GLY A 1 83 ? 8.258 -4.794 -20.885 1.00 88.06 83 GLY A C 1
ATOM 611 O O . GLY A 1 83 ? 9.016 -5.532 -21.511 1.00 88.06 83 GLY A O 1
ATOM 612 N N . LEU A 1 84 ? 6.958 -4.694 -21.190 1.00 90.62 84 LEU A N 1
ATOM 613 C CA . LEU A 1 84 ? 6.338 -5.448 -22.285 1.00 90.62 84 LEU A CA 1
ATOM 614 C C . LEU A 1 84 ? 6.980 -5.126 -23.643 1.00 90.62 84 LEU A C 1
ATOM 616 O O . LEU A 1 84 ? 7.276 -6.045 -24.401 1.00 90.62 84 LEU A O 1
ATOM 620 N N . GLU A 1 85 ? 7.255 -3.851 -23.934 1.00 92.94 85 GLU A N 1
ATOM 621 C CA . GLU A 1 85 ? 7.963 -3.461 -25.162 1.00 92.94 85 GLU A CA 1
ATOM 622 C C . GLU A 1 85 ? 9.398 -4.003 -25.219 1.00 92.94 85 GLU A C 1
ATOM 624 O O . GLU A 1 85 ? 9.886 -4.353 -26.294 1.00 92.94 85 GLU A O 1
ATOM 629 N N . ARG A 1 86 ? 10.098 -4.075 -24.079 1.00 90.50 86 ARG A N 1
ATOM 630 C CA . ARG A 1 86 ? 11.450 -4.649 -24.011 1.00 90.50 86 ARG A CA 1
ATOM 631 C C . ARG A 1 86 ? 11.436 -6.161 -24.234 1.00 90.50 86 ARG A C 1
ATOM 633 O O . ARG A 1 86 ? 12.311 -6.657 -24.938 1.00 90.50 86 ARG A O 1
ATOM 640 N N . ILE A 1 87 ? 10.442 -6.869 -23.693 1.00 88.75 87 ILE A N 1
ATOM 641 C CA . ILE A 1 87 ? 10.233 -8.304 -23.943 1.00 88.75 87 ILE A CA 1
ATOM 642 C C . ILE A 1 87 ? 9.942 -8.555 -25.427 1.00 88.75 87 ILE A C 1
ATOM 644 O O . ILE A 1 87 ? 10.542 -9.450 -26.009 1.00 88.75 87 ILE A O 1
ATOM 648 N N . ASP A 1 88 ? 9.076 -7.755 -26.054 1.00 89.94 88 ASP A N 1
ATOM 649 C CA . ASP A 1 88 ? 8.725 -7.898 -27.478 1.00 89.94 88 ASP A CA 1
ATOM 650 C C . ASP A 1 88 ? 9.944 -7.740 -28.407 1.00 89.94 88 ASP A C 1
ATOM 652 O O . ASP A 1 88 ? 10.052 -8.384 -29.448 1.00 89.94 88 ASP A O 1
ATOM 656 N N . ARG A 1 89 ? 10.919 -6.917 -28.001 1.00 89.25 89 ARG A N 1
ATOM 657 C CA . ARG A 1 89 ? 12.175 -6.703 -28.739 1.00 89.25 89 ARG A CA 1
ATOM 658 C C . ARG A 1 89 ? 13.275 -7.715 -28.402 1.00 89.25 89 ARG A C 1
ATOM 660 O O . ARG A 1 89 ? 14.326 -7.682 -29.045 1.00 89.25 89 ARG A O 1
ATOM 667 N N . LEU A 1 90 ? 13.084 -8.585 -27.408 1.00 87.25 90 LEU A N 1
ATOM 668 C CA . LEU A 1 90 ? 14.098 -9.550 -26.988 1.00 87.25 90 LEU A CA 1
ATOM 669 C C . LEU A 1 90 ? 14.246 -10.655 -28.043 1.00 87.25 90 LEU A C 1
ATOM 671 O O . LEU A 1 90 ? 13.357 -11.478 -28.235 1.00 87.25 90 LEU A O 1
ATOM 675 N N . SER A 1 91 ? 15.407 -10.707 -28.695 1.00 86.25 91 SER A N 1
ATOM 676 C CA . SER A 1 91 ? 15.811 -11.843 -29.529 1.00 86.25 91 SER A CA 1
ATOM 677 C C . SER A 1 91 ? 16.827 -12.688 -28.777 1.00 86.25 91 SER A C 1
ATOM 679 O O . SER A 1 91 ? 17.923 -12.220 -28.471 1.00 86.25 91 SER A O 1
ATOM 681 N N . LEU A 1 92 ? 16.460 -13.932 -28.479 1.00 79.38 92 LEU A N 1
ATOM 682 C CA . LEU A 1 92 ? 17.367 -14.906 -27.884 1.00 79.38 92 LEU A CA 1
ATOM 683 C C . LEU A 1 92 ? 18.009 -15.742 -29.002 1.00 79.38 92 LEU A C 1
ATOM 685 O O . LEU A 1 92 ? 17.293 -16.157 -29.913 1.00 79.38 92 LEU A O 1
ATOM 689 N N . PRO A 1 93 ? 19.331 -15.979 -28.962 1.00 76.88 93 PRO A N 1
ATOM 690 C CA . PRO A 1 93 ? 19.952 -16.979 -29.821 1.00 76.88 93 PRO A CA 1
ATOM 691 C C . PRO A 1 93 ? 19.451 -18.383 -29.447 1.00 76.88 93 PRO A C 1
ATOM 693 O O . PRO A 1 93 ? 19.113 -18.614 -28.281 1.00 76.88 93 PRO A O 1
ATOM 696 N N . ASP A 1 94 ? 19.408 -19.276 -30.441 1.00 68.94 94 ASP A N 1
ATOM 697 C CA . ASP A 1 94 ? 19.024 -20.692 -30.290 1.00 68.94 94 ASP A CA 1
ATOM 698 C C . ASP A 1 94 ? 19.853 -21.435 -29.224 1.00 68.94 94 ASP A C 1
ATOM 700 O O . ASP A 1 94 ? 21.083 -21.192 -29.131 1.00 68.94 94 ASP A O 1
#

Foldseek 3Di:
DPPVLVVVVVVLVVVLCVLQVQLVVLVVQLVVLVVVCVVCVVVCPPNVCVVVNVVSVVSNCVCVPDCRNVVSVVVSVVSVVVNVVVVVPDDDDD

Secondary structure (DSSP, 8-state):
--HHHHHHHHH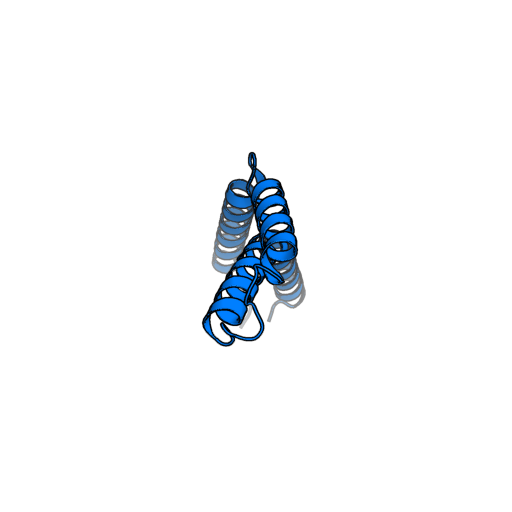HHHHHHHHHHHHHHHHHHHHHHHHHHHH-TTTSGGGTTHHHHHHHHHHHHHHHSTTHHHHHHHHHHHHHHHHHHHHHT-PPP-

Sequence (94 aa):
GDEPFCQTENECYKQVSALLAGPREATALVETVDRLANAFPEQSAGGGLDAVRDRLVLRQHELHAGPGLDAAINAAVTACREGLERIDRLSLPD

pLDDT: mean 89.21, std 6.81, range [64.81, 97.94]